Protein AF-A0A367M4T8-F1 (afdb_monomer_lite)

Structure (mmCIF, N/CA/C/O backbone):
data_AF-A0A367M4T8-F1
#
_entry.id   AF-A0A367M4T8-F1
#
loop_
_atom_site.group_PDB
_atom_site.id
_atom_site.type_symbol
_atom_site.label_atom_id
_atom_site.label_alt_id
_atom_site.label_comp_id
_atom_site.label_asym_id
_atom_site.label_entity_id
_atom_site.label_seq_id
_atom_site.pdbx_PDB_ins_code
_atom_site.Cartn_x
_atom_site.Cartn_y
_atom_site.Cartn_z
_atom_site.occupancy
_atom_site.B_iso_or_equiv
_atom_site.auth_seq_id
_atom_site.auth_comp_id
_atom_site.auth_asym_id
_atom_site.auth_atom_id
_atom_site.pdbx_PDB_model_num
ATOM 1 N N . MET A 1 1 ? -12.065 -6.173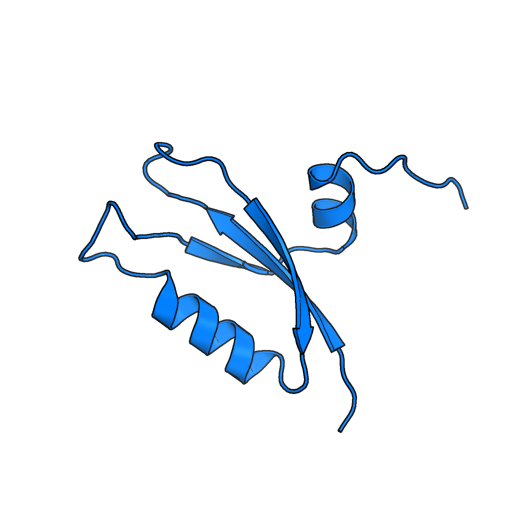 19.715 1.00 65.38 1 MET A N 1
ATOM 2 C CA . MET A 1 1 ? -11.127 -5.535 18.761 1.00 65.38 1 MET A CA 1
ATOM 3 C C . MET A 1 1 ? -11.931 -4.684 17.788 1.00 65.38 1 MET A C 1
ATOM 5 O O . MET A 1 1 ? -13.026 -5.105 17.434 1.00 65.38 1 MET A O 1
ATOM 9 N N . LYS A 1 2 ? -11.457 -3.483 17.431 1.00 81.31 2 LYS A N 1
ATOM 10 C CA . LYS A 1 2 ? -12.151 -2.574 16.501 1.00 81.31 2 LYS A CA 1
ATOM 11 C C . LYS A 1 2 ? -11.574 -2.766 15.099 1.00 81.31 2 LYS A C 1
ATOM 13 O O . LYS A 1 2 ? -10.364 -2.845 14.958 1.00 81.31 2 LYS A O 1
ATOM 18 N N . SER A 1 3 ? -12.438 -2.865 14.095 1.00 90.38 3 SER A N 1
ATOM 19 C CA . SER A 1 3 ? -12.025 -2.899 12.692 1.00 90.38 3 SER A CA 1
ATOM 20 C C . SER A 1 3 ? -11.697 -1.487 12.204 1.00 90.38 3 SER A C 1
ATOM 22 O O . SER A 1 3 ? -12.495 -0.581 12.454 1.00 90.38 3 SER A O 1
ATOM 24 N N . GLU A 1 4 ? -10.609 -1.319 11.465 1.00 93.81 4 GLU A N 1
ATOM 25 C CA . GLU A 1 4 ? -10.158 -0.041 10.909 1.00 93.81 4 GLU A CA 1
ATOM 26 C C . GLU A 1 4 ? -10.078 -0.096 9.381 1.00 93.81 4 GLU A C 1
ATOM 28 O O . GLU A 1 4 ? -9.815 -1.148 8.794 1.00 93.81 4 GLU A O 1
ATOM 33 N N . ASP A 1 5 ? -10.287 1.050 8.737 1.00 96.50 5 ASP A N 1
ATOM 34 C CA . ASP A 1 5 ? -10.114 1.202 7.296 1.00 96.50 5 ASP A CA 1
ATOM 35 C C . ASP A 1 5 ? -8.645 1.508 6.956 1.00 96.50 5 ASP A C 1
ATOM 37 O O . ASP A 1 5 ? -7.976 2.351 7.566 1.00 96.50 5 ASP A O 1
ATOM 41 N N . LEU A 1 6 ? -8.119 0.794 5.964 1.00 97.31 6 LEU A N 1
ATOM 42 C CA . LEU A 1 6 ? -6.753 0.927 5.478 1.00 97.31 6 LEU A CA 1
ATOM 43 C C . LEU A 1 6 ? -6.759 0.976 3.952 1.00 97.31 6 LEU A C 1
ATOM 45 O O . LEU A 1 6 ? -7.249 0.064 3.289 1.00 97.31 6 LEU A O 1
ATOM 49 N N . TYR A 1 7 ? -6.158 2.029 3.409 1.00 98.06 7 TYR A N 1
ATOM 50 C CA . TYR A 1 7 ? -5.979 2.208 1.976 1.00 98.06 7 TYR A CA 1
ATOM 51 C C . TYR A 1 7 ? -4.511 1.979 1.624 1.00 98.06 7 TYR A C 1
ATOM 53 O O . TYR A 1 7 ? -3.624 2.555 2.259 1.00 98.06 7 TYR A O 1
ATOM 61 N N . LEU A 1 8 ? -4.244 1.122 0.640 1.00 97.88 8 LEU A N 1
ATOM 62 C CA . LEU A 1 8 ? -2.888 0.768 0.215 1.00 97.88 8 LEU A CA 1
ATOM 63 C C . LEU A 1 8 ? -2.688 1.076 -1.261 1.00 97.88 8 LEU A C 1
ATOM 65 O O . LEU A 1 8 ? -3.472 0.629 -2.095 1.00 97.88 8 LEU A O 1
ATOM 69 N N . ARG A 1 9 ? -1.606 1.785 -1.578 1.00 98.06 9 ARG A N 1
ATOM 70 C CA . ARG A 1 9 ? -1.116 1.993 -2.940 1.00 98.06 9 ARG A CA 1
ATOM 71 C C . ARG A 1 9 ? -0.054 0.943 -3.256 1.00 98.06 9 ARG A C 1
ATOM 73 O O . ARG A 1 9 ? 0.877 0.739 -2.476 1.00 98.06 9 ARG A O 1
ATOM 80 N N . LEU A 1 10 ? -0.196 0.292 -4.407 1.00 97.50 10 LEU A N 1
ATOM 81 C CA . LEU A 1 10 ? 0.794 -0.624 -4.967 1.00 97.50 10 LEU A CA 1
ATOM 82 C C . LEU A 1 10 ? 1.361 -0.021 -6.254 1.00 97.50 10 LEU A C 1
ATOM 84 O O . LEU A 1 10 ? 0.651 0.081 -7.259 1.00 97.50 10 LEU A O 1
ATOM 88 N N . THR A 1 11 ? 2.649 0.311 -6.237 1.00 96.62 11 THR A N 1
ATOM 89 C CA . THR A 1 11 ? 3.367 0.897 -7.377 1.00 96.62 11 THR A CA 1
ATOM 90 C C . THR A 1 11 ? 4.397 -0.090 -7.908 1.00 96.62 11 THR A C 1
ATOM 92 O O . THR A 1 11 ? 5.206 -0.614 -7.148 1.00 96.62 11 THR A O 1
ATOM 95 N N . ASP A 1 12 ? 4.379 -0.349 -9.212 1.00 94.19 12 ASP A N 1
ATOM 96 C CA . ASP A 1 12 ? 5.458 -1.068 -9.888 1.00 94.19 12 ASP A CA 1
ATOM 97 C C . ASP A 1 12 ? 6.562 -0.066 -10.267 1.00 94.19 12 ASP A C 1
ATOM 99 O O . ASP A 1 12 ? 6.302 0.831 -11.072 1.00 94.19 12 ASP A O 1
ATOM 103 N N . PRO A 1 13 ? 7.780 -0.173 -9.709 1.00 91.25 13 PRO A N 1
ATOM 104 C CA . PRO A 1 13 ? 8.842 0.790 -9.989 1.00 91.25 13 PRO A CA 1
ATOM 105 C C . PRO A 1 13 ? 9.373 0.701 -11.423 1.00 91.25 13 PRO A C 1
ATOM 107 O O . PRO A 1 13 ? 10.041 1.626 -11.872 1.00 91.25 13 PRO A O 1
ATOM 110 N N . THR A 1 14 ? 9.076 -0.378 -12.156 1.00 89.94 14 THR A N 1
ATOM 111 C CA . THR A 1 14 ? 9.458 -0.500 -13.571 1.00 89.94 14 THR A CA 1
ATOM 112 C C . THR A 1 14 ? 8.486 0.213 -14.514 1.00 89.94 14 THR A C 1
ATOM 114 O O . THR A 1 14 ? 8.793 0.388 -15.691 1.00 89.94 14 THR A O 1
ATOM 117 N N . GLY A 1 15 ? 7.309 0.618 -14.020 1.00 88.94 15 GLY A N 1
ATOM 118 C CA . GLY A 1 15 ? 6.256 1.256 -14.812 1.00 88.94 15 GLY A CA 1
ATOM 119 C C . GLY A 1 15 ? 5.545 0.327 -15.805 1.00 88.94 15 GLY A C 1
ATOM 120 O O . GLY A 1 15 ? 4.656 0.779 -16.526 1.00 88.94 15 GLY A O 1
ATOM 121 N N . LYS A 1 16 ? 5.883 -0.969 -15.841 1.00 89.69 16 LYS A N 1
ATOM 122 C CA . LYS A 1 16 ? 5.225 -1.968 -16.698 1.00 89.69 16 LYS A CA 1
ATOM 123 C C . LYS A 1 16 ? 3.775 -2.212 -16.282 1.00 89.69 16 LYS A C 1
ATOM 125 O O . LYS A 1 16 ? 2.960 -2.638 -17.100 1.00 89.69 16 LYS A O 1
ATOM 130 N N . ARG A 1 17 ? 3.442 -1.989 -15.007 1.00 89.81 17 ARG A N 1
ATOM 131 C CA . ARG A 1 17 ? 2.092 -2.164 -14.462 1.00 89.81 17 ARG A CA 1
ATOM 132 C C . ARG A 1 17 ? 1.531 -0.868 -13.910 1.00 89.81 17 ARG A C 1
ATOM 134 O O . ARG A 1 17 ? 2.198 -0.129 -13.195 1.00 89.81 17 ARG A O 1
ATOM 141 N N . ARG A 1 18 ? 0.240 -0.660 -14.171 1.00 91.69 18 ARG A N 1
ATOM 142 C CA . ARG A 1 18 ? -0.518 0.455 -13.606 1.00 91.69 18 ARG A CA 1
ATOM 143 C C . ARG A 1 18 ? -0.525 0.381 -12.076 1.00 91.69 18 ARG A C 1
ATOM 145 O O . ARG A 1 18 ? -0.680 -0.706 -11.501 1.00 91.69 18 ARG A O 1
ATOM 152 N N . GLU A 1 19 ? -0.388 1.543 -11.438 1.00 94.62 19 GLU A N 1
ATOM 153 C CA . GLU A 1 19 ? -0.613 1.663 -10.000 1.00 94.62 19 GLU A CA 1
ATOM 154 C C . GLU A 1 19 ? -2.054 1.281 -9.649 1.00 94.62 19 GLU A C 1
ATOM 156 O O . GLU A 1 19 ? -2.979 1.479 -10.443 1.00 94.62 19 GLU A O 1
ATOM 161 N N . VAL A 1 20 ? -2.2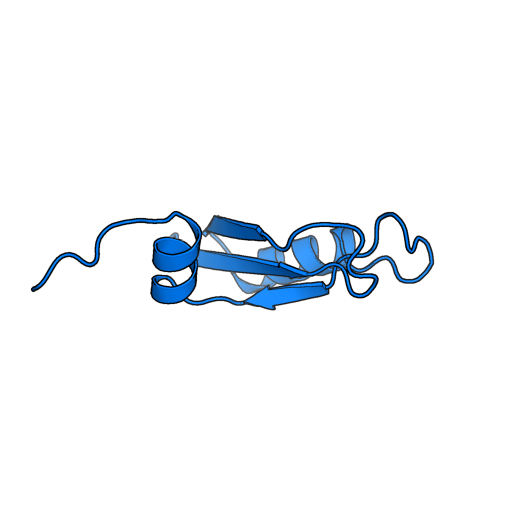42 0.752 -8.445 1.00 96.06 20 VAL A N 1
ATOM 162 C CA . VAL A 1 20 ? -3.574 0.477 -7.902 1.00 96.06 20 VAL A CA 1
ATOM 163 C C . VAL A 1 20 ? -3.664 0.975 -6.468 1.00 96.06 20 VAL A C 1
ATOM 165 O O . VAL A 1 20 ? -2.685 0.875 -5.725 1.00 96.06 20 VAL A O 1
ATOM 168 N N . ILE A 1 21 ? -4.833 1.488 -6.081 1.00 97.75 21 ILE A N 1
ATOM 169 C CA . ILE A 1 21 ? -5.155 1.803 -4.687 1.00 97.75 21 ILE A CA 1
ATOM 170 C C . ILE A 1 21 ? -6.301 0.895 -4.240 1.00 97.75 21 ILE A C 1
ATOM 172 O O . ILE A 1 21 ? -7.373 0.916 -4.839 1.00 97.75 21 ILE A O 1
ATOM 176 N N . ASN A 1 22 ? -6.070 0.104 -3.193 1.00 96.75 22 ASN A N 1
ATOM 177 C CA . ASN A 1 22 ? -7.040 -0.835 -2.630 1.00 96.75 22 ASN A CA 1
ATOM 178 C C . ASN A 1 22 ? -7.547 -0.347 -1.272 1.00 96.75 22 ASN A C 1
ATOM 180 O O . ASN A 1 22 ? -6.792 0.252 -0.506 1.00 96.75 22 ASN A O 1
ATOM 184 N N . HIS A 1 23 ? -8.803 -0.661 -0.958 1.00 97.50 23 HIS A N 1
ATOM 185 C CA . HIS A 1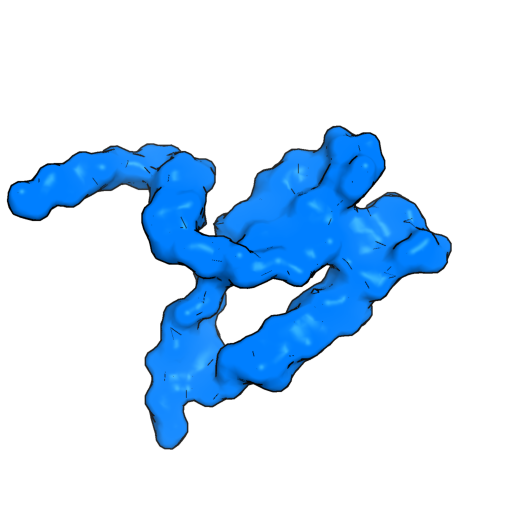 23 ? -9.419 -0.447 0.352 1.00 97.50 23 HIS A CA 1
ATOM 186 C C . HIS A 1 23 ? -9.567 -1.779 1.094 1.00 97.50 23 HIS A C 1
ATOM 188 O O . HIS A 1 23 ? -10.031 -2.768 0.527 1.00 97.50 23 HIS A O 1
ATOM 194 N N . HIS A 1 24 ? -9.177 -1.801 2.367 1.00 96.81 24 HIS A N 1
ATOM 195 C CA . HIS A 1 24 ? -9.287 -2.957 3.248 1.00 96.81 24 HIS A CA 1
ATOM 196 C C . HIS A 1 24 ? -9.898 -2.564 4.592 1.00 96.81 24 HIS A C 1
ATOM 198 O O . HIS A 1 24 ? -9.548 -1.534 5.165 1.00 96.81 24 HIS A O 1
ATOM 204 N N . ARG A 1 25 ? -10.741 -3.446 5.134 1.00 96.44 25 ARG A N 1
ATOM 205 C CA . ARG A 1 25 ? -11.202 -3.403 6.524 1.00 96.44 25 ARG A CA 1
ATOM 206 C C . ARG A 1 25 ? -10.379 -4.407 7.330 1.00 96.44 25 ARG A C 1
ATOM 208 O O . ARG A 1 25 ? -10.476 -5.608 7.085 1.00 96.44 25 ARG A O 1
ATOM 215 N N . VAL A 1 26 ? -9.550 -3.934 8.255 1.00 95.62 26 VAL A N 1
ATOM 216 C CA . VAL A 1 26 ? -8.555 -4.761 8.959 1.00 95.62 26 VAL A CA 1
ATOM 217 C C . VAL A 1 26 ? -8.744 -4.716 10.469 1.00 95.62 26 VAL A C 1
ATOM 219 O O . VAL A 1 26 ? -9.261 -3.748 11.016 1.00 95.62 26 VAL A O 1
ATOM 222 N N . TRP A 1 27 ? -8.330 -5.782 11.147 1.00 93.75 27 TRP A N 1
ATOM 223 C CA . TRP A 1 27 ? -8.388 -5.892 12.610 1.00 93.75 27 TRP A CA 1
ATOM 224 C C . TRP A 1 27 ? -7.083 -5.455 13.281 1.00 93.75 27 TRP A C 1
ATOM 226 O O . TRP A 1 27 ? -7.107 -4.991 14.416 1.00 93.75 27 TRP A O 1
ATOM 236 N N . ASP A 1 28 ? -5.962 -5.605 12.570 1.00 93.81 28 ASP A N 1
ATOM 237 C CA . ASP A 1 28 ? -4.636 -5.142 12.968 1.00 93.81 28 ASP A CA 1
ATOM 238 C C . ASP A 1 28 ? -3.958 -4.501 11.753 1.00 93.81 28 ASP A C 1
ATOM 240 O O . ASP A 1 28 ? -3.589 -5.171 10.781 1.00 93.81 28 ASP A O 1
ATOM 244 N N . ARG A 1 29 ? -3.840 -3.174 11.795 1.00 94.50 29 ARG A N 1
ATOM 245 C CA . ARG A 1 29 ? -3.268 -2.377 10.709 1.00 94.50 29 ARG A CA 1
ATOM 246 C C . ARG A 1 29 ? -1.787 -2.684 10.483 1.00 94.50 29 ARG A C 1
ATOM 248 O O . ARG A 1 29 ? -1.351 -2.709 9.332 1.00 94.50 29 ARG A O 1
ATOM 255 N N . GLY A 1 30 ? -1.027 -2.889 11.559 1.00 94.44 30 GLY A N 1
ATOM 256 C CA . GLY A 1 30 ? 0.415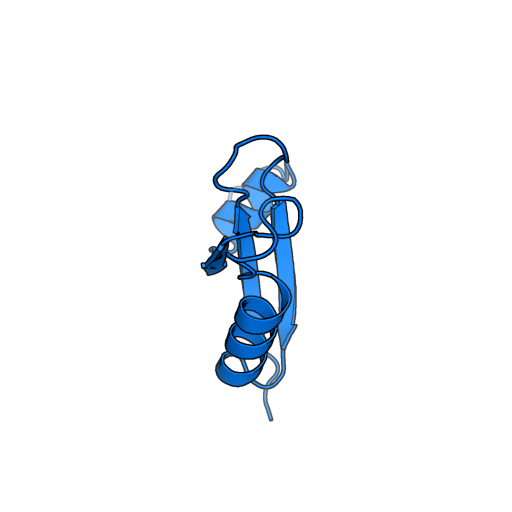 -3.115 11.503 1.00 94.44 30 GLY A CA 1
ATOM 257 C C . GLY A 1 30 ? 0.727 -4.460 10.865 1.00 94.44 30 GLY A C 1
ATOM 258 O O . GLY A 1 30 ? 1.374 -4.507 9.817 1.00 94.44 30 GLY A O 1
ATOM 259 N N . GLN A 1 31 ? 0.159 -5.531 11.424 1.00 96.00 31 GLN A N 1
ATOM 260 C CA . GLN A 1 31 ? 0.368 -6.888 10.919 1.00 96.00 31 GLN A CA 1
ATOM 261 C C . GLN A 1 31 ? -0.075 -7.031 9.459 1.00 96.00 31 GLN A C 1
ATOM 263 O O . GLN A 1 31 ? 0.618 -7.653 8.652 1.00 96.00 31 GLN A O 1
ATOM 268 N N . PHE A 1 32 ? -1.203 -6.419 9.082 1.00 96.06 32 PHE A N 1
ATOM 269 C CA . PHE A 1 32 ? -1.664 -6.464 7.698 1.00 96.06 32 PHE A CA 1
ATOM 270 C C . PHE A 1 32 ? -0.724 -5.712 6.746 1.00 96.06 32 PHE A C 1
ATOM 272 O O . PHE A 1 32 ? -0.381 -6.239 5.687 1.00 96.06 32 PHE A O 1
ATOM 279 N N . LEU A 1 33 ? -0.269 -4.505 7.105 1.00 96.56 33 LEU A N 1
ATOM 280 C CA . LEU A 1 33 ? 0.657 -3.734 6.270 1.00 96.56 33 LEU A CA 1
ATOM 281 C C . LEU A 1 33 ? 1.987 -4.475 6.063 1.00 96.56 33 LEU A C 1
ATOM 283 O O . LEU A 1 33 ? 2.515 -4.496 4.949 1.00 96.56 33 LEU A O 1
ATOM 287 N N . GLU A 1 34 ? 2.521 -5.103 7.109 1.00 97.12 34 GLU A N 1
ATOM 288 C CA . GLU A 1 34 ? 3.736 -5.916 7.013 1.00 97.12 34 GLU A CA 1
ATOM 289 C C . GLU A 1 34 ? 3.542 -7.138 6.111 1.00 97.12 34 GLU A C 1
ATOM 291 O O . GLU A 1 34 ? 4.379 -7.397 5.241 1.00 97.12 34 GLU A O 1
ATOM 296 N N . ALA A 1 35 ? 2.414 -7.842 6.237 1.00 97.25 35 ALA A N 1
ATOM 297 C CA . ALA A 1 35 ? 2.081 -8.962 5.361 1.00 97.25 35 ALA A CA 1
ATOM 298 C C . ALA A 1 35 ? 1.987 -8.528 3.887 1.00 97.25 35 ALA A C 1
ATOM 300 O O . ALA A 1 35 ? 2.553 -9.183 3.009 1.00 97.25 35 ALA A O 1
ATOM 301 N N . GLN A 1 36 ? 1.349 -7.385 3.616 1.00 97.69 36 GLN A N 1
ATOM 302 C CA . GLN A 1 36 ? 1.245 -6.825 2.266 1.00 97.69 36 GLN A CA 1
ATOM 303 C C . GLN A 1 36 ? 2.617 -6.476 1.688 1.00 97.69 36 GLN A C 1
ATOM 305 O O . GLN A 1 36 ? 2.903 -6.819 0.538 1.00 97.69 36 GLN A O 1
ATOM 310 N N . ARG A 1 37 ? 3.497 -5.858 2.487 1.00 96.62 37 ARG A N 1
ATOM 311 C CA . ARG A 1 37 ? 4.883 -5.576 2.088 1.00 96.62 37 ARG A CA 1
ATOM 312 C C . ARG A 1 37 ? 5.646 -6.859 1.789 1.00 96.62 37 ARG A C 1
ATOM 314 O O . ARG A 1 37 ? 6.253 -6.943 0.731 1.00 96.62 37 ARG A O 1
ATOM 321 N N . LYS A 1 38 ? 5.570 -7.874 2.650 1.00 96.12 38 LYS A N 1
ATOM 322 C CA . LYS A 1 38 ? 6.245 -9.164 2.437 1.00 96.12 38 LYS A CA 1
ATOM 323 C C . LYS A 1 38 ? 5.768 -9.873 1.165 1.00 96.12 38 LYS A C 1
ATOM 325 O O . LYS A 1 38 ? 6.562 -10.510 0.480 1.00 96.12 38 LYS A O 1
ATOM 330 N N . GLN A 1 39 ? 4.481 -9.766 0.840 1.00 95.69 39 GLN A N 1
ATOM 331 C CA . GLN A 1 39 ? 3.903 -10.406 -0.340 1.00 95.69 39 GLN A CA 1
ATOM 332 C C . GLN A 1 39 ? 4.348 -9.752 -1.658 1.00 95.69 39 GLN A C 1
ATOM 334 O O . GLN A 1 39 ? 4.565 -10.462 -2.643 1.00 95.69 39 GLN A O 1
ATOM 339 N N . HIS A 1 40 ? 4.465 -8.422 -1.685 1.00 95.38 40 HIS A N 1
ATOM 340 C CA . HIS A 1 40 ? 4.632 -7.655 -2.925 1.00 95.38 40 HIS A CA 1
ATOM 341 C C . HIS A 1 40 ? 6.037 -7.072 -3.113 1.00 95.38 40 HIS A C 1
ATOM 343 O O . HIS A 1 40 ? 6.494 -6.932 -4.247 1.00 95.38 40 HIS A O 1
ATOM 349 N N . ASN A 1 41 ? 6.757 -6.763 -2.033 1.00 93.69 41 ASN A N 1
ATOM 350 C CA . ASN A 1 41 ? 8.116 -6.233 -2.095 1.00 93.69 41 ASN A CA 1
ATOM 351 C C . ASN A 1 41 ? 9.122 -7.368 -2.362 1.00 93.69 41 ASN A C 1
ATOM 353 O O . ASN A 1 41 ? 9.812 -7.829 -1.457 1.00 93.69 41 ASN A O 1
ATOM 357 N N . LYS A 1 42 ? 9.163 -7.835 -3.615 1.00 93.06 42 LYS A N 1
ATOM 358 C CA . LYS A 1 42 ? 10.032 -8.924 -4.097 1.00 93.06 42 LYS A CA 1
ATOM 359 C C . LYS A 1 42 ? 11.131 -8.404 -5.033 1.00 93.06 42 LYS A C 1
ATOM 361 O O . LYS A 1 42 ? 11.002 -8.568 -6.242 1.00 93.06 42 LYS A O 1
ATOM 366 N N . PRO A 1 43 ? 12.174 -7.719 -4.533 1.00 89.12 43 PRO A N 1
ATOM 367 C CA . PRO A 1 43 ? 13.199 -7.116 -5.391 1.00 89.12 43 PRO A CA 1
ATOM 368 C C . PRO A 1 43 ? 13.944 -8.142 -6.266 1.00 89.12 43 PRO A C 1
ATOM 370 O O . PRO A 1 43 ? 14.442 -7.789 -7.329 1.00 89.12 43 PRO A O 1
ATOM 373 N N . ASP A 1 44 ? 13.975 -9.413 -5.857 1.00 92.69 44 ASP A N 1
ATOM 374 C CA . ASP A 1 44 ? 14.525 -10.543 -6.614 1.00 92.69 44 ASP A CA 1
ATOM 375 C C . ASP A 1 44 ? 13.646 -10.986 -7.799 1.00 92.69 44 ASP A C 1
ATOM 377 O O . ASP A 1 44 ? 14.124 -11.669 -8.704 1.00 92.69 44 ASP A O 1
ATOM 381 N N . LYS A 1 45 ? 12.372 -10.578 -7.826 1.00 91.69 45 LYS A N 1
ATOM 382 C CA . LYS A 1 45 ? 11.416 -10.876 -8.899 1.00 91.69 45 LYS A CA 1
ATOM 383 C C . LYS A 1 45 ? 10.855 -9.572 -9.454 1.00 91.69 45 LYS A C 1
ATOM 385 O O . LYS A 1 45 ? 9.754 -9.180 -9.066 1.00 91.69 45 LYS A O 1
ATOM 390 N N . PRO A 1 46 ? 11.564 -8.889 -10.369 1.00 87.00 46 PRO A N 1
ATOM 391 C CA . PRO A 1 46 ? 11.158 -7.572 -10.861 1.00 87.00 46 PRO A CA 1
ATOM 392 C C . PRO A 1 46 ? 9.764 -7.588 -11.500 1.00 87.00 46 PRO A C 1
ATOM 394 O O . PRO A 1 46 ? 8.987 -6.663 -11.297 1.00 87.00 46 PRO A O 1
ATOM 397 N N . ASP A 1 47 ? 9.394 -8.674 -12.184 1.00 87.69 47 ASP A N 1
ATOM 398 C CA . ASP A 1 47 ? 8.047 -8.845 -12.734 1.00 87.69 47 ASP A CA 1
ATOM 399 C C . ASP A 1 47 ? 6.992 -9.214 -11.681 1.00 87.69 47 ASP A C 1
ATOM 401 O O . ASP A 1 47 ? 5.832 -9.351 -12.023 1.00 87.69 47 ASP A O 1
ATOM 405 N N . GLU A 1 48 ? 7.298 -9.375 -10.399 1.00 89.19 48 GLU A N 1
ATOM 406 C CA . GLU A 1 48 ? 6.304 -9.505 -9.314 1.00 89.19 48 GLU A CA 1
ATOM 407 C C . GLU A 1 48 ? 6.391 -8.346 -8.313 1.00 89.19 48 GLU A C 1
ATOM 409 O O . GLU A 1 48 ? 5.451 -8.116 -7.549 1.00 89.19 48 GLU A O 1
ATOM 414 N N . HIS A 1 49 ? 7.500 -7.611 -8.336 1.00 94.56 49 HIS A N 1
ATOM 415 C CA . HIS A 1 49 ? 7.822 -6.558 -7.398 1.00 94.56 49 HIS A CA 1
ATOM 416 C C . HIS A 1 49 ? 6.847 -5.384 -7.502 1.00 94.56 49 HIS A C 1
ATOM 418 O O . HIS A 1 49 ? 6.665 -4.772 -8.555 1.00 94.56 49 HIS A O 1
ATOM 424 N N . ARG A 1 50 ? 6.235 -5.041 -6.370 1.00 96.12 50 ARG A N 1
ATOM 425 C CA . ARG A 1 50 ? 5.509 -3.789 -6.183 1.00 96.12 50 ARG A CA 1
ATOM 426 C C . ARG A 1 50 ? 5.852 -3.195 -4.826 1.00 96.12 50 ARG A C 1
ATOM 428 O O . ARG A 1 50 ? 5.921 -3.895 -3.815 1.00 96.12 50 ARG A O 1
ATOM 435 N N . VAL A 1 51 ? 6.006 -1.881 -4.800 1.00 96.38 51 VAL A N 1
ATOM 436 C CA . VAL A 1 51 ? 6.170 -1.101 -3.577 1.00 96.38 51 VAL A CA 1
ATOM 437 C C . VAL A 1 51 ? 4.793 -0.869 -2.962 1.00 96.38 51 V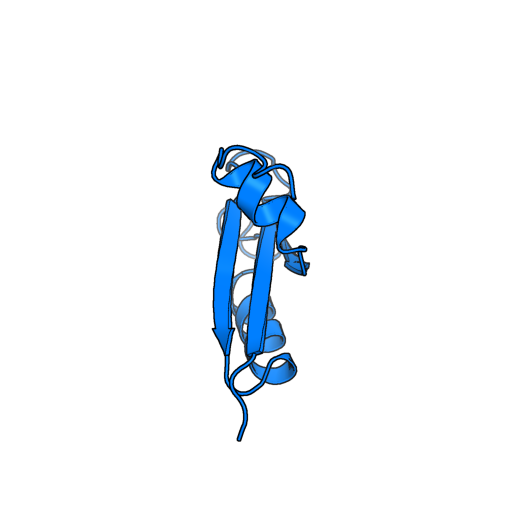AL A C 1
ATOM 439 O O . VAL A 1 51 ? 3.886 -0.389 -3.640 1.00 96.38 51 VAL A O 1
ATOM 442 N N . VAL A 1 52 ? 4.646 -1.209 -1.679 1.00 97.44 52 VAL A N 1
ATOM 443 C CA . VAL A 1 52 ? 3.411 -1.009 -0.904 1.00 97.44 52 VAL A CA 1
ATOM 444 C C . VAL A 1 52 ? 3.561 0.211 -0.003 1.00 97.44 52 VAL A C 1
ATOM 446 O O . VAL A 1 52 ? 4.410 0.231 0.895 1.00 97.44 52 VAL A O 1
ATOM 449 N N . SER A 1 53 ? 2.695 1.201 -0.196 1.00 97.06 53 SER A N 1
ATOM 450 C CA . SER A 1 53 ? 2.592 2.395 0.644 1.00 97.06 53 SER A CA 1
ATOM 451 C C . SER A 1 53 ? 1.162 2.608 1.140 1.00 97.06 53 SER A C 1
ATOM 453 O O . SER A 1 53 ? 0.199 2.090 0.577 1.00 97.06 53 SER A O 1
ATOM 455 N N . VAL A 1 54 ? 1.021 3.336 2.247 1.00 97.62 54 VAL A N 1
ATOM 456 C CA . VAL A 1 54 ? -0.290 3.724 2.779 1.00 97.62 54 VAL A CA 1
ATOM 457 C C . VAL A 1 54 ? -0.807 4.913 1.974 1.00 97.62 54 VAL A C 1
ATOM 459 O O . VAL A 1 54 ? -0.073 5.878 1.775 1.00 97.62 54 VAL A O 1
ATOM 462 N N . ALA A 1 55 ? -2.064 4.839 1.548 1.00 97.75 55 ALA A N 1
ATOM 463 C CA . ALA A 1 55 ? -2.796 5.926 0.914 1.00 97.75 55 ALA A CA 1
ATOM 464 C C . ALA A 1 55 ? -3.877 6.480 1.856 1.00 97.75 55 ALA A C 1
ATOM 466 O O . ALA A 1 55 ? -4.189 5.905 2.904 1.00 97.75 55 ALA A O 1
ATOM 467 N N . THR A 1 56 ? -4.463 7.602 1.460 1.00 97.19 56 THR A N 1
ATOM 468 C CA . THR A 1 56 ? -5.642 8.196 2.095 1.00 97.19 56 THR A CA 1
ATOM 469 C C . THR A 1 56 ? -6.936 7.730 1.425 1.00 97.19 56 THR A C 1
ATOM 471 O O . THR A 1 56 ? -6.942 7.287 0.273 1.00 97.19 56 THR A O 1
ATOM 474 N N . GLU A 1 57 ? -8.064 7.881 2.124 1.00 96.38 57 GLU A N 1
ATOM 475 C CA . GLU A 1 57 ? -9.385 7.666 1.523 1.00 96.38 57 GLU A CA 1
ATOM 476 C C . GLU A 1 57 ? -9.604 8.584 0.312 1.00 96.38 57 GLU A C 1
ATOM 478 O O . GLU A 1 57 ? -10.105 8.138 -0.717 1.00 96.38 57 GLU A O 1
ATOM 483 N N . ALA A 1 58 ? -9.200 9.854 0.408 1.00 95.75 58 ALA A N 1
ATOM 484 C CA . ALA A 1 58 ? -9.350 10.820 -0.677 1.00 95.75 58 ALA A CA 1
ATOM 485 C C . ALA A 1 58 ? -8.614 10.365 -1.950 1.00 95.75 58 ALA A C 1
ATOM 487 O O . ALA A 1 58 ? -9.180 10.406 -3.044 1.00 95.75 58 ALA A O 1
ATOM 488 N N . GLU A 1 59 ? -7.384 9.858 -1.809 1.00 95.62 59 GLU A N 1
ATOM 489 C CA . GLU A 1 59 ? -6.631 9.274 -2.925 1.00 95.62 59 GLU A CA 1
ATOM 490 C C . GLU A 1 59 ? -7.339 8.054 -3.519 1.00 95.62 59 GLU A C 1
ATOM 492 O O . GLU A 1 59 ? -7.444 7.952 -4.741 1.00 95.62 59 GLU A O 1
ATOM 497 N N . TYR A 1 60 ? -7.865 7.157 -2.680 1.00 96.75 60 TYR A N 1
ATOM 498 C CA . TYR A 1 60 ? -8.631 5.999 -3.141 1.00 96.75 60 TYR A CA 1
ATOM 499 C C . TYR A 1 60 ? -9.891 6.413 -3.910 1.00 96.75 60 TYR A C 1
ATOM 501 O O . TYR A 1 60 ? -10.124 5.934 -5.019 1.00 96.75 60 TYR A O 1
ATOM 509 N N . ARG A 1 61 ? -10.689 7.343 -3.374 1.00 95.12 61 ARG A N 1
ATOM 510 C CA . ARG A 1 61 ? -11.923 7.811 -4.025 1.00 95.12 61 ARG A CA 1
ATOM 511 C C . ARG A 1 61 ? -11.633 8.485 -5.364 1.00 95.12 61 ARG A C 1
ATOM 513 O O . ARG A 1 61 ? -12.337 8.217 -6.338 1.00 95.12 61 ARG A O 1
ATOM 520 N N . LYS A 1 62 ? -10.563 9.286 -5.435 1.00 94.94 62 LYS A N 1
ATOM 521 C CA . LYS A 1 62 ? -10.075 9.876 -6.687 1.00 94.94 62 LYS A CA 1
ATOM 522 C C . LYS A 1 62 ? -9.640 8.799 -7.684 1.00 94.94 62 LYS A C 1
ATOM 524 O O . LYS A 1 62 ? -10.003 8.880 -8.853 1.00 94.94 62 LYS A O 1
ATOM 529 N N . PHE A 1 63 ? -8.906 7.781 -7.231 1.00 93.75 63 PHE A N 1
ATOM 530 C CA . PHE A 1 63 ? -8.477 6.654 -8.067 1.00 93.75 63 PHE A CA 1
ATOM 531 C C . PHE A 1 63 ? -9.663 5.859 -8.634 1.00 93.75 63 PHE A C 1
ATOM 533 O O . PHE A 1 63 ? -9.649 5.500 -9.810 1.00 93.75 63 PHE A O 1
ATOM 540 N N . MET A 1 64 ? -10.711 5.649 -7.833 1.00 94.06 64 MET A N 1
ATOM 541 C CA . MET A 1 64 ? -11.945 4.972 -8.252 1.00 94.06 64 MET A CA 1
ATOM 542 C C . M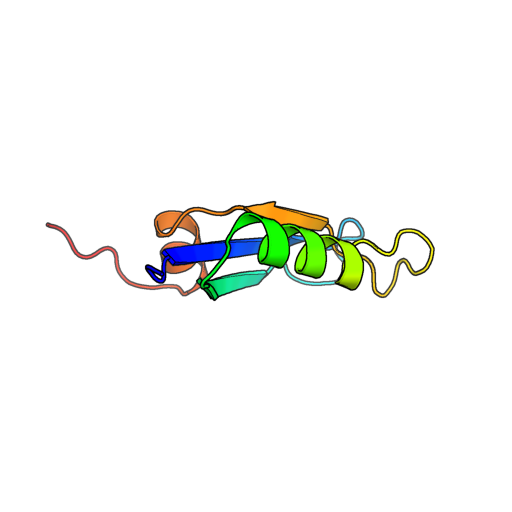ET A 1 64 ? -12.845 5.829 -9.158 1.00 94.06 64 MET A C 1
ATOM 544 O O . MET A 1 64 ? -13.848 5.331 -9.664 1.00 94.06 64 MET A O 1
ATOM 548 N N . GLY A 1 65 ? -12.513 7.107 -9.372 1.00 90.31 65 GLY A N 1
ATOM 549 C CA . GLY A 1 65 ? -13.324 8.024 -10.173 1.00 90.31 65 GLY A CA 1
ATOM 550 C C . GLY A 1 65 ? -14.646 8.413 -9.507 1.00 90.31 65 GLY A C 1
ATOM 551 O O . GLY A 1 65 ? -15.603 8.768 -10.197 1.00 90.31 65 GLY A O 1
ATOM 552 N N . TYR A 1 66 ? -14.733 8.338 -8.176 1.00 82.75 66 TYR A N 1
ATOM 553 C CA . TYR A 1 66 ? -15.922 8.792 -7.461 1.00 82.75 66 TYR A CA 1
ATOM 554 C C . TYR A 1 66 ? -16.042 10.314 -7.535 1.00 82.75 66 TYR A C 1
ATOM 556 O O . TYR A 1 66 ? -15.062 11.035 -7.353 1.00 82.75 66 TYR A O 1
ATOM 564 N N . LYS A 1 67 ? -17.262 10.807 -7.775 1.00 72.06 67 LYS A N 1
ATOM 565 C CA . LYS A 1 67 ? -17.555 12.243 -7.715 1.00 72.06 67 LYS A CA 1
ATOM 566 C C . LYS A 1 67 ? -17.300 12.742 -6.290 1.00 72.06 67 LYS A C 1
ATOM 568 O O . LYS A 1 67 ? -17.729 12.095 -5.332 1.00 72.06 67 LYS A O 1
ATOM 573 N N . GLU A 1 68 ? -16.621 13.879 -6.156 1.00 65.81 68 GLU A N 1
ATOM 574 C CA . GLU A 1 68 ? -16.517 14.582 -4.877 1.00 65.81 68 GLU A CA 1
ATOM 575 C C . GLU A 1 68 ? -17.931 14.981 -4.445 1.00 65.81 68 GLU A C 1
ATOM 577 O O . GLU A 1 68 ? -18.592 15.800 -5.084 1.00 65.81 68 GLU A O 1
ATOM 582 N N . THR A 1 69 ? -18.446 14.338 -3.399 1.00 58.91 69 THR A N 1
ATOM 583 C CA . THR A 1 69 ? -19.683 14.769 -2.752 1.00 58.91 69 THR A CA 1
ATOM 584 C C . THR A 1 69 ? -19.365 16.041 -1.981 1.00 58.91 69 THR A C 1
ATOM 586 O O . THR A 1 69 ? -18.693 15.967 -0.954 1.00 58.91 69 THR A O 1
ATOM 589 N N . ALA A 1 70 ? -19.802 17.187 -2.511 1.00 50.00 70 ALA A N 1
ATOM 590 C CA . ALA A 1 70 ? -19.806 18.452 -1.787 1.00 50.00 70 ALA A CA 1
ATOM 591 C C . ALA A 1 70 ? -20.581 18.261 -0.473 1.00 50.00 70 ALA A C 1
ATOM 593 O O . ALA A 1 70 ? -21.714 17.773 -0.498 1.00 50.00 70 ALA A O 1
ATOM 594 N N . ALA A 1 71 ? -19.913 18.552 0.643 1.00 46.62 71 ALA A N 1
ATOM 595 C CA . ALA A 1 71 ? -20.493 18.556 1.983 1.00 46.62 71 ALA A CA 1
ATOM 596 C C . ALA A 1 71 ? -21.254 19.860 2.238 1.00 46.62 71 ALA A C 1
ATOM 598 O O . ALA A 1 71 ? -20.802 20.905 1.713 1.00 46.62 71 ALA A O 1
#

pLDDT: mean 91.38, std 10.52, range [46.62, 98.06]

Radius of gyration: 13.73 Å; chains: 1; bounding box: 35×29×36 Å

Sequence (71 aa):
MKSEDLYLRLTDPTGKRREVINHHRVWDRGQFLEAQRKQHNKPDKPDEHRVVSVATEAEYRKFMGYKETAA

Foldseek 3Di:
DDWDKWKKWWAQPVPPDDIDIDIDTDPDPVVVQVVVCVQACCPVCSVRHIDIDTDDPVVNCVRVVHDPDDD

Secondary structure (DSSP, 8-state):
---EEEEEEEE-TTSSS--EEEEEEES-HHHHHHHHHHHH--TT-TTT--EEEEE-HHHHHHHTT------

Organism: Pseudomonas aeruginosa (NCBI:txid287)